Protein AF-R9QTI8-F1 (afdb_monomer_lite)

pLDDT: mean 78.04, std 10.45, range [43.94, 90.0]

Foldseek 3Di:
DFDFDDCVVVVVPDDDDPDPDDDPVVVVVVVVPDPDDDDDDCVVVQQVAFDPPPCFVVQWDDDPNFKIWTARTGDDTGDDDDGIDIDTPVVPD

InterPro domains:
  IPR000477 Reverse transcriptase domain [PF00078] (2-79)
  IPR043128 Reverse transcriptase/Diguanylate cyclase domain [G3DSA:3.30.70.270] (19-46)
  IPR043502 DNA/RNA polymerase superfamily [SSF56672] (1-74)
  IPR053134 RNA-directed DNA polymerase homolog [PTHR24559] (1-75)

Radius of gyration: 18.3 Å; chains: 1; bounding box: 43×30×50 Å

Secondary structure (DSSP, 8-state):
-------HHHHHHS------PPPHHHHHHHHTT-S-------TTGGGGSBPPTTTGGGG-EEETTTEEEEESB---TT----SEEEEEGGG--

Structure (mmCIF, N/CA/C/O backbone):
data_AF-R9QTI8-F1
#
_entry.id   AF-R9QTI8-F1
#
loop_
_atom_site.group_PDB
_atom_site.id
_atom_site.type_symbol
_atom_site.label_atom_id
_atom_site.label_alt_id
_atom_site.label_comp_id
_atom_site.label_asym_id
_atom_site.label_entity_id
_atom_site.label_seq_id
_atom_site.pdbx_PDB_ins_code
_atom_site.Cartn_x
_atom_site.Cartn_y
_atom_site.Cartn_z
_atom_site.occupancy
_atom_site.B_iso_or_equiv
_atom_site.auth_seq_id
_atom_site.auth_comp_id
_atom_site.auth_asym_id
_atom_site.auth_atom_id
_atom_site.pdbx_PDB_model_num
ATOM 1 N N . MET A 1 1 ? 11.016 19.507 0.315 1.00 57.66 1 MET A N 1
ATOM 2 C CA . MET A 1 1 ? 10.787 18.911 -1.023 1.00 57.66 1 MET A CA 1
ATOM 3 C C . MET A 1 1 ? 10.463 17.427 -0.842 1.00 57.66 1 MET A C 1
ATOM 5 O O . MET A 1 1 ? 11.139 16.792 -0.043 1.00 57.66 1 MET A O 1
ATOM 9 N N . ARG A 1 2 ? 9.406 16.888 -1.472 1.00 66.62 2 ARG A N 1
ATOM 10 C CA . ARG A 1 2 ? 9.033 15.458 -1.393 1.00 66.62 2 ARG A CA 1
ATOM 11 C C . ARG A 1 2 ? 9.222 14.815 -2.758 1.00 66.62 2 ARG A C 1
ATOM 13 O O . ARG A 1 2 ? 8.762 15.363 -3.753 1.00 66.62 2 ARG A O 1
ATOM 20 N N . MET A 1 3 ? 9.876 13.661 -2.788 1.00 70.75 3 MET A N 1
ATOM 21 C CA . MET A 1 3 ? 10.019 12.883 -4.007 1.00 70.75 3 MET A CA 1
ATOM 22 C C . MET A 1 3 ? 8.691 12.183 -4.335 1.00 70.75 3 MET A C 1
ATOM 24 O O . MET A 1 3 ? 8.128 11.474 -3.496 1.00 70.75 3 MET A O 1
ATOM 28 N N . CYS A 1 4 ? 8.189 12.399 -5.549 1.00 75.50 4 CYS A N 1
ATOM 29 C CA . CYS A 1 4 ? 6.946 11.820 -6.048 1.00 75.50 4 CYS A CA 1
ATOM 30 C C . CYS A 1 4 ? 7.218 11.152 -7.397 1.00 75.50 4 CYS A C 1
ATOM 32 O O . CYS A 1 4 ? 7.494 11.840 -8.374 1.00 75.50 4 CYS A O 1
ATOM 34 N N . VAL A 1 5 ? 7.133 9.823 -7.441 1.00 77.94 5 VAL A N 1
ATOM 35 C CA . VAL A 1 5 ? 7.223 9.038 -8.680 1.00 77.94 5 VAL A CA 1
ATOM 36 C C . VAL A 1 5 ? 5.805 8.786 -9.200 1.00 77.94 5 VAL A C 1
ATOM 38 O O . VAL A 1 5 ? 4.920 8.405 -8.424 1.00 77.94 5 VAL A O 1
ATOM 41 N N . ASP A 1 6 ? 5.562 9.030 -10.490 1.00 81.56 6 ASP A N 1
ATOM 42 C CA . ASP A 1 6 ? 4.246 8.809 -11.096 1.00 81.56 6 ASP A CA 1
ATOM 43 C C . ASP A 1 6 ? 4.071 7.352 -11.555 1.00 81.56 6 ASP A C 1
ATOM 45 O O . ASP A 1 6 ? 4.472 6.958 -12.646 1.00 81.56 6 ASP A O 1
ATOM 49 N N . TYR A 1 7 ? 3.410 6.549 -10.719 1.00 80.00 7 TYR A N 1
ATOM 50 C CA . TYR A 1 7 ? 3.079 5.152 -11.020 1.00 80.00 7 TYR A CA 1
ATOM 51 C C . TYR A 1 7 ? 1.763 4.967 -11.791 1.00 80.00 7 TYR A C 1
ATOM 53 O O . TYR A 1 7 ? 1.279 3.841 -11.908 1.00 80.00 7 TYR A O 1
ATOM 61 N N . ARG A 1 8 ? 1.116 6.027 -12.298 1.00 85.06 8 ARG A N 1
ATOM 62 C CA . ARG A 1 8 ? -0.185 5.900 -12.988 1.00 85.06 8 ARG A CA 1
ATOM 63 C C . ARG A 1 8 ? -0.126 4.977 -14.202 1.00 85.06 8 ARG A C 1
ATOM 65 O O . ARG A 1 8 ? -1.053 4.195 -14.390 1.00 85.06 8 ARG A O 1
ATOM 72 N N . ALA A 1 9 ? 0.936 5.056 -15.004 1.00 85.56 9 ALA A N 1
ATOM 73 C CA . ALA A 1 9 ? 1.120 4.177 -16.159 1.00 85.56 9 ALA A CA 1
ATOM 74 C C . ALA A 1 9 ? 1.318 2.717 -15.718 1.00 85.56 9 ALA A C 1
ATOM 76 O O . ALA A 1 9 ? 0.603 1.829 -16.178 1.00 85.56 9 ALA A O 1
ATOM 77 N N . LEU A 1 10 ? 2.198 2.488 -14.739 1.00 83.56 10 LEU A N 1
ATOM 78 C CA . LEU A 1 10 ? 2.487 1.157 -14.202 1.00 83.56 10 LEU A CA 1
ATOM 79 C C . LEU A 1 10 ? 1.246 0.493 -13.577 1.00 83.56 10 LEU A C 1
ATOM 81 O O . LEU A 1 10 ? 0.960 -0.677 -13.827 1.00 83.56 10 LEU A O 1
ATOM 85 N N . ASN A 1 11 ? 0.454 1.254 -12.817 1.00 84.19 11 ASN A N 1
ATOM 86 C CA . ASN A 1 11 ? -0.761 0.758 -12.167 1.00 84.19 11 ASN A CA 1
ATOM 87 C C . ASN A 1 11 ? -1.869 0.353 -13.152 1.00 84.19 11 ASN A C 1
ATOM 89 O O . ASN A 1 11 ? -2.758 -0.404 -12.766 1.00 84.19 11 ASN A O 1
ATOM 93 N N . LYS A 1 12 ? -1.847 0.854 -14.396 1.00 87.00 12 LYS A N 1
ATOM 94 C CA . LYS A 1 12 ? -2.798 0.446 -15.444 1.00 87.00 12 LYS A CA 1
ATOM 95 C C . LYS A 1 12 ? -2.442 -0.909 -16.051 1.00 87.00 12 LYS A C 1
ATOM 97 O O . LYS A 1 12 ? -3.347 -1.660 -16.390 1.00 87.00 12 LYS A O 1
ATOM 102 N N . VAL A 1 13 ? -1.149 -1.203 -16.180 1.00 87.19 13 VAL A N 1
ATOM 103 C CA . VAL A 1 13 ? -0.646 -2.455 -16.770 1.00 87.19 13 VAL A CA 1
ATOM 104 C C . VAL A 1 13 ? -0.698 -3.606 -15.759 1.00 87.19 13 VAL A C 1
ATOM 106 O O . VAL A 1 13 ? -0.868 -4.762 -16.136 1.00 87.19 13 VAL A O 1
ATOM 109 N N . ARG A 1 14 ? -0.573 -3.310 -14.459 1.00 81.12 14 ARG A N 1
ATOM 110 C CA . ARG A 1 14 ? -0.533 -4.340 -13.415 1.00 81.12 14 ARG A CA 1
ATOM 111 C C . ARG A 1 14 ? -1.883 -5.041 -13.227 1.00 81.12 14 ARG A C 1
ATOM 113 O O . ARG A 1 14 ? -2.927 -4.396 -13.121 1.00 81.12 14 ARG A O 1
ATOM 120 N N . VAL A 1 15 ? -1.840 -6.362 -13.037 1.00 85.56 15 VAL A N 1
ATOM 121 C CA . VAL A 1 15 ? -2.989 -7.142 -12.557 1.00 85.56 15 VAL A CA 1
ATOM 122 C C . VAL A 1 15 ? -3.426 -6.609 -11.188 1.00 85.56 15 VAL A C 1
ATOM 124 O O . VAL A 1 15 ? -2.632 -6.491 -10.250 1.00 85.56 15 VAL A O 1
ATOM 127 N N . LYS A 1 16 ? -4.704 -6.242 -11.068 1.00 81.94 16 LYS A N 1
ATOM 128 C CA . LYS A 1 16 ? -5.270 -5.746 -9.810 1.00 81.94 16 LYS A CA 1
ATOM 129 C C . LYS A 1 16 ? -5.429 -6.913 -8.836 1.00 81.94 16 LYS A C 1
ATOM 131 O O . LYS A 1 16 ? -6.232 -7.808 -9.083 1.00 81.94 16 LYS A O 1
ATOM 136 N N . ASN A 1 17 ? -4.695 -6.880 -7.725 1.00 79.75 17 ASN A N 1
ATOM 137 C CA . ASN A 1 17 ? -4.903 -7.827 -6.634 1.00 79.75 17 ASN A CA 1
ATOM 138 C C . ASN A 1 17 ? -6.276 -7.557 -5.989 1.00 79.75 17 ASN A C 1
ATOM 140 O O . ASN A 1 17 ? -6.522 -6.449 -5.510 1.00 79.75 17 ASN A O 1
ATOM 144 N N . LYS A 1 18 ? -7.172 -8.548 -6.012 1.00 78.25 18 LYS A N 1
ATOM 145 C CA . LYS A 1 18 ? -8.524 -8.471 -5.437 1.00 78.25 18 LYS A CA 1
ATOM 146 C C . LYS A 1 18 ? -8.537 -9.059 -4.028 1.00 78.25 18 LYS A C 1
ATOM 148 O O . LYS A 1 18 ? -9.275 -10.000 -3.754 1.00 78.25 18 LYS A O 1
ATOM 153 N N . TYR A 1 19 ? -7.711 -8.521 -3.138 1.00 83.81 19 TYR A N 1
ATOM 154 C CA . TYR A 1 19 ? -7.845 -8.874 -1.731 1.00 83.81 19 TYR A CA 1
ATOM 155 C C . TYR A 1 19 ? -9.134 -8.235 -1.191 1.00 83.81 19 TYR A C 1
ATOM 157 O O . TYR A 1 19 ? -9.283 -7.014 -1.324 1.00 83.81 19 TYR A O 1
ATOM 165 N N . PRO A 1 20 ? -10.082 -9.009 -0.632 1.00 83.81 20 PRO A N 1
ATOM 166 C CA . PRO A 1 20 ? -11.305 -8.444 -0.088 1.00 83.81 20 PRO A CA 1
ATOM 167 C C . PRO A 1 20 ? -10.943 -7.611 1.140 1.00 83.81 20 PRO A C 1
ATOM 169 O O . PRO A 1 20 ? -10.538 -8.139 2.175 1.00 83.81 20 PRO A O 1
ATOM 172 N N . VAL A 1 21 ? -11.048 -6.290 1.015 1.00 85.12 21 VAL A N 1
ATOM 173 C CA . VAL A 1 21 ? -10.948 -5.404 2.173 1.00 85.12 21 VAL A CA 1
ATOM 174 C C . VAL A 1 21 ? -12.268 -5.544 2.933 1.00 85.12 21 VAL A C 1
ATOM 176 O O . VAL A 1 21 ? -13.312 -5.253 2.345 1.00 85.12 21 VAL A O 1
ATOM 179 N N . PRO A 1 22 ? -12.255 -6.035 4.184 1.00 86.00 22 PRO A N 1
ATOM 180 C CA . PRO A 1 22 ? -13.482 -6.236 4.943 1.00 86.00 22 PRO A CA 1
ATOM 181 C C . PRO A 1 22 ? -14.198 -4.906 5.173 1.00 86.00 22 PRO A C 1
ATOM 183 O O . PRO A 1 22 ? -13.562 -3.850 5.275 1.00 86.00 22 PRO A O 1
ATOM 186 N N . LEU A 1 23 ? -15.527 -4.963 5.266 1.00 89.75 23 LEU A N 1
ATOM 187 C CA . LEU A 1 23 ? -16.318 -3.791 5.599 1.00 89.75 23 LEU A CA 1
ATOM 188 C C . LEU A 1 23 ? -15.966 -3.330 7.018 1.00 89.75 23 LEU A C 1
ATOM 190 O O . LEU A 1 23 ? -15.704 -4.130 7.917 1.00 89.75 23 LEU A O 1
ATOM 194 N N . VAL A 1 24 ? -15.969 -2.014 7.219 1.00 88.94 24 VAL A N 1
ATOM 195 C CA . VAL A 1 24 ? -15.635 -1.409 8.512 1.00 88.94 24 VAL A CA 1
ATOM 196 C C . VAL A 1 24 ? -16.580 -1.899 9.623 1.00 88.94 24 VAL A C 1
ATOM 198 O O . VAL A 1 24 ? -16.122 -2.130 10.738 1.00 88.94 24 VAL A O 1
ATOM 201 N N . ALA A 1 25 ? -17.861 -2.130 9.314 1.00 89.75 25 ALA A N 1
ATOM 202 C CA . ALA A 1 25 ? -18.839 -2.686 10.254 1.00 89.75 25 ALA A CA 1
ATOM 203 C C . ALA A 1 25 ? -18.446 -4.094 10.743 1.00 89.75 25 ALA A C 1
ATOM 205 O O . ALA A 1 25 ? -18.338 -4.310 11.947 1.00 89.75 25 ALA A O 1
ATOM 206 N N . ASP A 1 26 ? -18.102 -5.007 9.828 1.00 88.94 26 ASP A N 1
ATOM 207 C CA . ASP A 1 26 ? -17.699 -6.383 10.163 1.00 88.94 26 ASP A CA 1
ATOM 208 C C . ASP A 1 26 ? -16.450 -6.434 11.059 1.00 88.94 26 ASP A C 1
ATOM 210 O O . ASP A 1 26 ? -16.287 -7.333 11.889 1.00 88.94 26 ASP A O 1
ATOM 214 N N . LEU A 1 27 ? -15.535 -5.475 10.881 1.00 88.00 27 LEU A N 1
ATOM 215 C CA . LEU A 1 27 ? -14.356 -5.322 11.733 1.00 88.00 27 LEU A CA 1
ATOM 216 C C . LEU A 1 27 ? -14.752 -4.893 13.151 1.00 88.00 27 LEU A C 1
ATOM 218 O O . LEU A 1 27 ? -14.241 -5.463 14.116 1.00 88.00 27 LEU A O 1
ATOM 222 N N . PHE A 1 28 ? -15.659 -3.922 13.283 1.00 87.44 28 PHE A N 1
ATOM 223 C CA . PHE A 1 28 ? -16.120 -3.432 14.583 1.00 87.44 28 PHE A CA 1
ATOM 224 C C . PHE A 1 28 ? -16.963 -4.454 15.344 1.00 87.44 28 PHE A C 1
ATOM 226 O O . PHE A 1 28 ? -16.793 -4.569 16.555 1.00 87.44 28 PHE A O 1
ATOM 233 N N . AS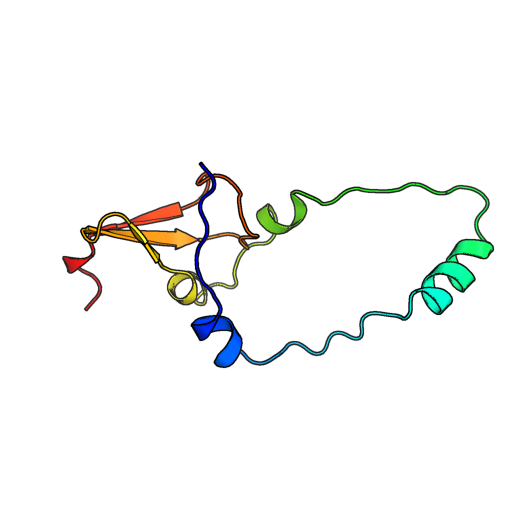P A 1 29 ? -17.773 -5.263 14.663 1.00 89.06 29 ASP A N 1
ATOM 234 C CA . ASP A 1 29 ? -18.541 -6.335 15.307 1.00 89.06 29 ASP A CA 1
ATOM 235 C C . ASP A 1 29 ? -17.623 -7.363 15.978 1.00 89.06 29 ASP A C 1
ATOM 237 O O . ASP A 1 29 ? -17.875 -7.804 17.102 1.00 89.06 29 ASP A O 1
ATOM 241 N N . ARG A 1 30 ? -16.497 -7.702 15.339 1.00 84.31 30 ARG A N 1
ATOM 242 C CA . ARG A 1 30 ? -15.473 -8.580 15.936 1.00 84.31 30 ARG A CA 1
ATOM 243 C C . ARG A 1 30 ? -14.758 -7.911 17.102 1.00 84.31 30 ARG A C 1
ATOM 245 O O . ARG A 1 30 ? -14.428 -8.572 18.083 1.00 84.31 30 ARG A O 1
ATOM 252 N N . LEU A 1 31 ? -14.519 -6.611 16.976 1.00 86.19 31 LEU A N 1
ATOM 253 C CA . LEU A 1 31 ? -13.813 -5.804 17.959 1.00 86.19 31 LEU A CA 1
ATOM 254 C C . LEU A 1 31 ? -14.663 -5.576 19.225 1.00 86.19 31 LEU A C 1
ATOM 256 O O . LEU A 1 31 ? -14.120 -5.574 20.324 1.00 86.19 31 LEU A O 1
ATOM 260 N N . SER A 1 32 ? -15.990 -5.480 19.088 1.00 83.81 32 SER A N 1
ATOM 261 C CA . SER A 1 32 ? -16.946 -5.207 20.177 1.00 83.81 32 SER A CA 1
ATOM 262 C C . SER A 1 32 ? -16.909 -6.212 21.337 1.00 83.81 32 SER A C 1
ATOM 264 O O . SER A 1 32 ? -17.315 -5.887 22.448 1.00 83.81 32 SER A O 1
ATOM 266 N N . LYS A 1 33 ? -16.392 -7.425 21.101 1.00 82.88 33 LYS A N 1
ATOM 267 C CA . LYS A 1 33 ? -16.284 -8.493 22.107 1.00 82.88 33 LYS A CA 1
ATOM 268 C C . LYS A 1 33 ? -15.034 -8.396 22.988 1.00 82.88 33 LYS A C 1
ATOM 270 O O . LYS A 1 33 ? -14.904 -9.177 23.927 1.00 82.88 33 LYS A O 1
ATOM 275 N N . ALA A 1 34 ? -14.095 -7.501 22.680 1.00 86.19 34 ALA A N 1
ATOM 276 C CA . ALA A 1 34 ? -12.849 -7.364 23.428 1.00 86.19 34 ALA A CA 1
ATOM 277 C C . ALA A 1 34 ? -12.915 -6.210 24.441 1.00 86.19 34 ALA A C 1
ATOM 279 O O . ALA A 1 34 ? -13.486 -5.158 24.177 1.00 86.19 34 ALA A O 1
ATOM 280 N N . SER A 1 35 ? -12.294 -6.406 25.607 1.00 86.88 35 SER A N 1
ATOM 281 C CA . SER A 1 35 ? -12.270 -5.418 26.698 1.00 86.88 35 SER A CA 1
ATOM 282 C C . SER A 1 35 ? -11.104 -4.426 26.606 1.00 86.88 35 SER A C 1
ATOM 284 O O . SER A 1 35 ? -11.131 -3.390 27.266 1.00 86.88 35 SER A O 1
ATOM 286 N N . PHE A 1 36 ? -10.065 -4.743 25.827 1.00 88.56 36 PHE A N 1
ATOM 287 C CA . PHE A 1 36 ? -8.856 -3.930 25.696 1.00 88.56 36 PHE A CA 1
ATOM 288 C C . PHE A 1 36 ? -8.448 -3.827 24.228 1.00 88.56 36 PHE A C 1
ATOM 290 O O . PHE A 1 36 ? -8.391 -4.834 23.521 1.00 88.56 36 PHE A O 1
ATOM 297 N N . PHE A 1 37 ? -8.124 -2.610 23.788 1.00 87.12 37 PHE A N 1
ATOM 298 C CA . PHE A 1 37 ? -7.720 -2.321 22.415 1.00 87.12 37 PHE A CA 1
ATOM 299 C C . PHE A 1 37 ? -6.313 -1.745 22.372 1.00 87.12 37 PHE A C 1
ATOM 301 O O . PHE A 1 37 ? -5.990 -0.805 23.096 1.00 87.12 37 PHE A O 1
ATOM 308 N N . THR A 1 38 ? -5.489 -2.268 21.469 1.00 90.00 38 THR A N 1
ATOM 309 C CA . THR A 1 38 ? -4.179 -1.707 21.139 1.00 90.00 38 THR A CA 1
ATOM 310 C C . THR A 1 38 ? -4.135 -1.375 19.654 1.00 90.00 38 THR A C 1
ATOM 312 O O . THR A 1 38 ? -4.623 -2.122 18.807 1.00 90.00 38 THR A O 1
ATOM 315 N N . LYS A 1 39 ? -3.575 -0.210 19.324 1.00 89.25 39 LYS A N 1
ATOM 316 C CA . LYS A 1 39 ? -3.444 0.261 17.945 1.00 89.25 39 LYS A CA 1
ATOM 317 C C . LYS A 1 39 ? -1.975 0.269 17.555 1.00 89.25 39 LYS A C 1
ATOM 319 O O . LYS A 1 39 ? -1.172 0.950 18.183 1.00 89.25 39 LYS A O 1
ATOM 324 N N . LEU A 1 40 ? -1.645 -0.443 16.483 1.00 89.56 40 LEU A N 1
ATOM 325 C CA . LEU A 1 40 ? -0.316 -0.434 15.880 1.00 89.56 40 LEU A CA 1
ATOM 326 C C . LEU A 1 40 ? -0.344 0.473 14.642 1.00 89.56 40 LEU A C 1
ATOM 328 O O . LEU A 1 40 ? -1.115 0.225 13.716 1.00 89.56 40 LEU A O 1
ATOM 332 N N . ASP A 1 41 ? 0.468 1.535 14.618 1.00 86.56 41 ASP A N 1
ATOM 333 C CA . ASP A 1 41 ? 0.642 2.371 13.421 1.00 86.56 41 ASP A CA 1
ATOM 334 C C . ASP A 1 41 ? 1.789 1.813 12.562 1.00 86.56 41 ASP A C 1
ATOM 3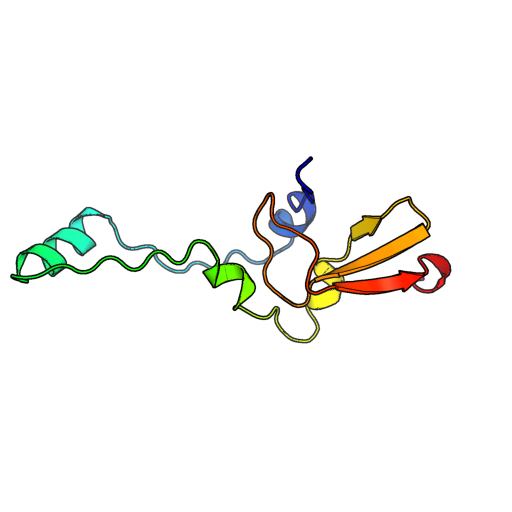36 O O . ASP A 1 41 ? 2.952 1.803 12.967 1.00 86.56 41 ASP A O 1
ATOM 340 N N . LEU A 1 42 ? 1.455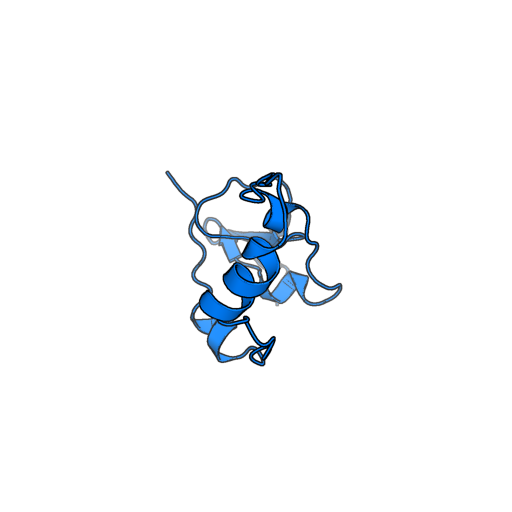 1.353 11.355 1.00 83.06 42 LEU A N 1
ATOM 341 C CA . LEU A 1 42 ?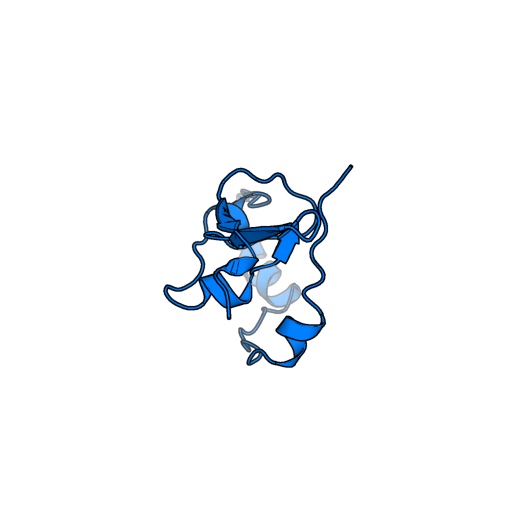 2.398 0.838 10.361 1.00 83.06 42 LEU A CA 1
ATOM 342 C C . LEU A 1 42 ? 2.691 1.865 9.258 1.00 83.06 42 LEU A C 1
ATOM 344 O O . LEU A 1 42 ? 2.921 1.491 8.109 1.00 83.06 42 LEU A O 1
ATOM 348 N N . ARG A 1 43 ? 2.736 3.165 9.577 1.00 81.56 43 ARG A N 1
ATOM 349 C CA . ARG A 1 43 ? 3.071 4.235 8.614 1.00 81.56 43 ARG A CA 1
ATOM 350 C C . ARG A 1 43 ? 4.331 3.961 7.783 1.00 81.56 43 ARG A C 1
ATOM 352 O O . ARG A 1 43 ? 4.380 4.309 6.606 1.00 81.56 43 ARG A O 1
ATOM 359 N N . PHE A 1 44 ? 5.330 3.313 8.382 1.00 78.69 44 PHE A N 1
ATOM 360 C CA . PHE A 1 44 ? 6.578 2.909 7.722 1.00 78.69 44 PHE A CA 1
ATOM 361 C C . PHE A 1 44 ? 6.619 1.421 7.338 1.00 78.69 44 PHE A C 1
ATOM 363 O O . PHE A 1 44 ? 7.644 0.939 6.868 1.00 78.69 44 PHE A O 1
ATOM 370 N N . GLY A 1 45 ? 5.525 0.678 7.523 1.00 81.38 45 GLY A N 1
ATOM 371 C CA . GLY A 1 45 ? 5.451 -0.760 7.256 1.00 81.38 45 GLY A CA 1
ATOM 372 C C . GLY A 1 45 ? 5.722 -1.111 5.795 1.00 81.38 45 GLY A C 1
ATOM 373 O O . GLY A 1 45 ? 6.408 -2.089 5.525 1.00 81.38 45 GLY A O 1
ATOM 374 N N . TYR A 1 46 ? 5.291 -0.262 4.860 1.00 80.31 46 TYR A N 1
ATOM 375 C CA . TYR A 1 46 ? 5.537 -0.452 3.426 1.00 80.31 46 TYR A CA 1
ATOM 376 C C . TYR A 1 46 ? 7.027 -0.523 3.073 1.00 80.31 46 TYR A C 1
ATOM 378 O O . TYR A 1 46 ? 7.420 -1.338 2.249 1.00 80.31 46 TYR A O 1
ATOM 386 N N . TRP A 1 47 ? 7.872 0.234 3.778 1.00 77.44 47 TRP A N 1
ATOM 387 C CA . TRP A 1 47 ? 9.326 0.209 3.587 1.00 77.44 47 TRP A CA 1
ATOM 388 C C . TRP A 1 47 ? 9.982 -1.085 4.064 1.00 77.44 47 TRP A C 1
ATOM 390 O O . TRP A 1 47 ? 11.109 -1.376 3.680 1.00 77.44 47 TRP A O 1
ATOM 400 N N . LYS A 1 48 ? 9.301 -1.857 4.917 1.00 81.75 48 LYS A N 1
ATOM 401 C CA . LYS A 1 48 ? 9.778 -3.174 5.348 1.00 81.75 48 LYS A CA 1
ATOM 402 C C . LYS A 1 48 ? 9.390 -4.279 4.365 1.00 81.75 48 LYS A C 1
ATOM 404 O O . LYS A 1 48 ? 9.960 -5.363 4.437 1.00 81.75 48 LYS A O 1
ATOM 409 N N . VAL A 1 49 ? 8.441 -4.024 3.463 1.00 84.94 49 VAL A N 1
ATOM 410 C CA . VAL A 1 49 ? 8.006 -4.995 2.455 1.00 84.94 49 VAL A CA 1
ATOM 411 C C . VAL A 1 49 ? 8.928 -4.894 1.246 1.00 84.94 49 VAL A C 1
ATOM 413 O O . VAL A 1 49 ? 8.991 -3.853 0.587 1.00 84.94 49 VAL A O 1
ATOM 416 N N . ARG A 1 50 ? 9.645 -5.984 0.958 1.00 84.81 50 ARG A N 1
ATOM 417 C CA . ARG A 1 50 ? 10.478 -6.096 -0.243 1.00 84.81 50 ARG A CA 1
ATOM 418 C C . ARG A 1 50 ? 9.613 -6.239 -1.490 1.00 84.81 50 ARG A C 1
ATOM 420 O O . ARG A 1 50 ? 8.533 -6.830 -1.441 1.00 84.81 50 ARG A O 1
ATOM 427 N N . ILE A 1 51 ? 10.090 -5.671 -2.592 1.00 83.69 51 ILE A N 1
ATOM 428 C CA . ILE A 1 51 ? 9.524 -5.933 -3.916 1.00 83.69 51 ILE A CA 1
ATOM 429 C C . ILE A 1 51 ? 9.880 -7.376 -4.303 1.00 83.69 51 ILE A C 1
ATOM 431 O O . ILE A 1 51 ? 10.879 -7.919 -3.833 1.00 83.69 51 ILE A O 1
ATOM 435 N N . ALA A 1 52 ? 9.014 -8.028 -5.079 1.00 85.25 52 ALA A N 1
ATOM 436 C CA . ALA A 1 52 ? 9.278 -9.379 -5.557 1.00 85.25 52 ALA A CA 1
ATOM 437 C C . ALA A 1 52 ? 10.527 -9.392 -6.453 1.00 85.25 52 ALA A C 1
ATOM 439 O O . ALA A 1 52 ? 10.709 -8.490 -7.275 1.00 85.25 52 ALA A O 1
ATOM 440 N N . GLU A 1 53 ? 11.366 -10.416 -6.305 1.00 82.75 53 GLU A N 1
ATOM 441 C CA . GLU A 1 53 ? 12.567 -10.580 -7.128 1.00 82.75 53 GLU A CA 1
ATOM 442 C C . GLU A 1 53 ? 12.175 -10.611 -8.617 1.00 82.75 53 GLU A C 1
ATOM 444 O O . GLU A 1 53 ? 11.267 -11.340 -9.019 1.00 82.75 53 GLU A O 1
ATOM 449 N N . GLY A 1 54 ? 12.812 -9.761 -9.429 1.00 83.69 54 GLY A N 1
ATOM 450 C CA . GLY A 1 54 ? 12.505 -9.591 -10.857 1.00 83.69 54 GLY A CA 1
ATOM 451 C C . GLY A 1 54 ? 11.462 -8.514 -11.196 1.00 83.69 54 GLY A C 1
ATOM 452 O O . GLY A 1 54 ? 11.392 -8.081 -12.346 1.00 83.69 54 GLY A O 1
ATOM 453 N N . ASP A 1 55 ? 10.700 -8.013 -10.218 1.00 82.62 55 ASP A N 1
ATOM 454 C CA . ASP A 1 55 ? 9.774 -6.881 -10.405 1.00 82.62 55 ASP A CA 1
ATOM 455 C C . ASP A 1 55 ? 10.393 -5.520 -10.036 1.00 82.62 55 ASP A C 1
ATOM 457 O O . ASP A 1 55 ? 9.813 -4.473 -10.332 1.00 82.62 55 ASP A O 1
ATOM 461 N N . GLU A 1 56 ? 11.585 -5.524 -9.440 1.00 81.12 56 GLU A N 1
ATOM 462 C CA . GLU A 1 56 ? 12.399 -4.345 -9.113 1.00 81.12 56 GLU A CA 1
ATOM 463 C C . GLU A 1 56 ? 12.565 -3.363 -10.296 1.00 81.12 56 GLU A C 1
ATOM 465 O O . GLU A 1 56 ? 12.210 -2.185 -10.123 1.00 81.12 56 GLU A O 1
ATOM 470 N N . PRO A 1 57 ? 12.942 -3.799 -11.525 1.00 81.44 57 PRO A N 1
ATOM 471 C CA . PRO A 1 57 ? 13.144 -2.885 -12.655 1.00 81.44 57 PRO A CA 1
ATOM 472 C C . PRO A 1 57 ? 11.846 -2.229 -13.155 1.00 81.44 57 PRO A C 1
ATOM 474 O O . PRO A 1 57 ? 11.866 -1.232 -13.876 1.00 81.44 57 PRO A O 1
ATOM 477 N N . LYS A 1 58 ? 10.670 -2.738 -12.760 1.00 79.75 58 LYS A N 1
ATOM 478 C CA . LYS A 1 58 ? 9.382 -2.102 -13.097 1.00 79.75 58 LYS A CA 1
ATOM 479 C C . LYS A 1 58 ? 9.151 -0.820 -12.300 1.00 79.75 58 LYS A C 1
ATOM 481 O O . LYS A 1 58 ? 8.303 -0.010 -12.671 1.00 79.75 58 LYS A O 1
ATOM 486 N N . THR A 1 59 ? 9.870 -0.646 -11.192 1.00 77.12 59 THR A N 1
ATOM 487 C CA . THR A 1 59 ? 9.785 0.542 -10.332 1.00 77.12 59 THR A CA 1
ATOM 488 C C . THR A 1 59 ? 10.883 1.569 -10.590 1.00 77.12 59 THR A C 1
ATOM 490 O O . THR A 1 59 ? 10.970 2.559 -9.857 1.00 77.12 59 THR A O 1
ATOM 493 N N . THR A 1 60 ? 11.677 1.373 -11.642 1.00 81.62 60 THR A N 1
ATOM 494 C CA . THR A 1 60 ? 12.786 2.249 -12.005 1.00 81.62 60 THR A CA 1
ATOM 495 C C . THR A 1 60 ? 12.305 3.638 -12.419 1.00 81.62 60 THR A C 1
ATOM 497 O O . THR A 1 60 ? 11.305 3.793 -13.123 1.00 81.62 60 THR A O 1
ATOM 500 N N . TYR A 1 61 ? 13.027 4.674 -11.992 1.00 77.25 61 TYR A N 1
ATOM 501 C CA . TYR A 1 61 ? 12.766 6.056 -12.395 1.00 77.25 61 TYR A CA 1
ATOM 502 C C . TYR A 1 61 ? 14.049 6.785 -12.805 1.00 77.25 61 TYR A C 1
ATOM 504 O O . TYR A 1 61 ? 15.147 6.493 -12.326 1.00 77.25 61 TYR A O 1
ATOM 512 N N . PHE A 1 62 ? 13.890 7.780 -13.681 1.00 78.31 62 PHE A N 1
ATOM 513 C CA . PHE A 1 62 ? 14.981 8.641 -14.125 1.00 78.31 62 PHE A CA 1
ATOM 514 C C . PHE A 1 62 ? 15.234 9.768 -13.126 1.00 78.31 62 PHE A C 1
ATOM 516 O O . PHE A 1 62 ? 14.330 10.510 -12.742 1.00 78.31 62 PHE A O 1
ATOM 523 N N . CYS A 1 63 ? 16.496 9.936 -12.756 1.00 73.38 63 CYS A N 1
ATOM 524 C CA . CYS A 1 63 ? 16.993 11.021 -11.932 1.00 73.38 63 CYS A CA 1
ATOM 525 C C . CYS A 1 63 ? 17.964 11.864 -12.764 1.00 73.38 63 CYS A C 1
ATOM 527 O O . CYS A 1 63 ? 18.969 11.360 -13.272 1.00 73.38 63 CYS A O 1
ATOM 529 N N . TYR A 1 64 ? 17.633 13.146 -12.940 1.00 71.06 64 TYR A N 1
ATOM 530 C CA . TYR A 1 64 ? 18.420 14.103 -13.729 1.00 71.06 64 TYR A CA 1
ATOM 531 C C . TYR A 1 64 ? 18.803 13.608 -15.139 1.00 71.06 64 TYR A C 1
ATOM 533 O O . TYR A 1 64 ? 19.861 13.966 -15.640 1.00 71.06 64 TYR A O 1
ATOM 541 N N . GLN A 1 65 ? 17.974 12.758 -15.765 1.00 69.06 65 GLN A N 1
ATOM 542 C CA . GLN A 1 65 ? 18.145 12.220 -17.131 1.00 69.06 65 GLN A CA 1
ATOM 543 C C . GLN A 1 65 ? 19.428 11.399 -17.396 1.00 69.06 65 GLN A C 1
ATOM 545 O O . GLN A 1 65 ? 19.615 10.899 -18.500 1.00 69.06 65 GLN A O 1
ATOM 550 N N . ILE A 1 66 ? 20.293 11.218 -16.396 1.00 73.50 66 ILE A N 1
ATOM 551 C CA . ILE A 1 66 ? 21.594 10.539 -16.528 1.00 73.50 66 ILE A CA 1
ATOM 552 C C . ILE A 1 66 ? 21.636 9.261 -15.686 1.00 73.50 66 ILE A C 1
ATOM 554 O O . ILE A 1 66 ? 22.351 8.314 -16.018 1.00 73.50 66 ILE A O 1
ATOM 558 N N . TRP A 1 67 ? 20.860 9.218 -14.603 1.00 77.12 67 TRP A N 1
ATOM 559 C CA . TRP A 1 67 ? 20.882 8.130 -13.634 1.00 77.12 67 TRP A CA 1
ATOM 560 C C . TRP A 1 67 ? 19.520 7.458 -13.541 1.00 77.12 67 TRP A C 1
ATOM 562 O O . TRP A 1 67 ? 18.490 8.128 -13.480 1.00 77.12 67 TRP A O 1
ATOM 572 N N . LEU A 1 68 ? 19.534 6.135 -13.488 1.00 82.00 68 LEU A N 1
ATOM 573 C CA . LEU A 1 68 ? 18.385 5.303 -13.173 1.00 82.00 68 LEU A CA 1
ATOM 574 C C . LEU A 1 68 ? 18.513 4.815 -11.738 1.00 82.00 68 LEU A C 1
ATOM 576 O O . LEU A 1 68 ? 19.606 4.484 -11.273 1.00 82.00 68 LEU A O 1
ATOM 580 N N . TYR A 1 69 ? 17.387 4.800 -11.041 1.00 80.31 69 TYR A N 1
ATOM 581 C CA . TYR A 1 69 ? 17.305 4.301 -9.680 1.00 80.31 69 TYR A CA 1
ATOM 582 C C . TYR A 1 69 ? 16.172 3.296 -9.564 1.00 80.31 69 TYR A C 1
ATOM 584 O O . TYR A 1 69 ? 15.064 3.564 -10.031 1.00 80.31 69 TYR A O 1
ATOM 592 N N . GLU A 1 70 ? 16.457 2.176 -8.910 1.00 81.19 70 GLU A N 1
ATOM 593 C CA . GLU A 1 70 ? 15.501 1.090 -8.680 1.00 81.19 70 GLU A CA 1
ATOM 594 C C . GLU A 1 70 ? 15.184 0.972 -7.196 1.00 81.19 70 GLU A C 1
ATOM 596 O O . GLU A 1 70 ? 16.078 1.104 -6.353 1.00 81.19 70 GLU A O 1
ATOM 601 N N . PHE A 1 71 ? 13.915 0.718 -6.873 1.00 79.38 71 PHE A N 1
ATOM 602 C CA . PHE A 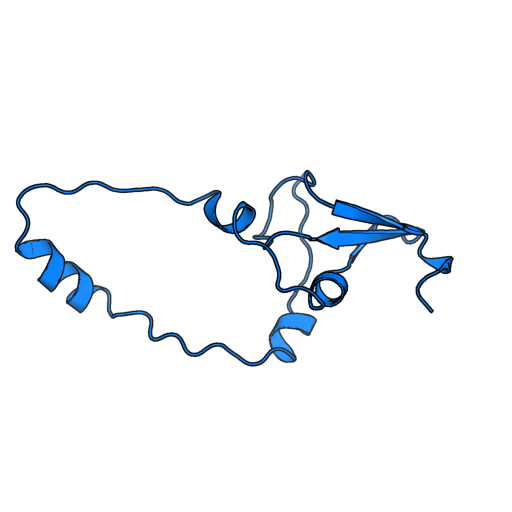1 71 ? 13.492 0.469 -5.501 1.00 79.38 71 PHE A CA 1
ATOM 603 C C . PHE A 1 71 ? 13.579 -1.022 -5.179 1.00 79.38 71 PHE A C 1
ATOM 605 O O . PHE A 1 71 ? 13.078 -1.854 -5.925 1.00 79.38 71 PHE A O 1
ATOM 612 N N . LEU A 1 72 ? 14.144 -1.339 -4.012 1.00 81.31 72 LEU A N 1
ATOM 613 C CA . LEU A 1 72 ? 14.160 -2.700 -3.449 1.00 81.31 72 LEU A CA 1
ATOM 614 C C . LEU A 1 72 ? 12.956 -2.970 -2.528 1.00 81.31 72 LEU A C 1
ATOM 616 O O . LEU A 1 72 ? 12.636 -4.107 -2.180 1.00 81.31 72 LEU A O 1
ATOM 620 N N . VAL A 1 73 ? 12.289 -1.904 -2.086 1.00 82.12 73 VAL A N 1
ATOM 621 C CA . VAL A 1 73 ? 11.181 -1.939 -1.124 1.00 82.12 73 VAL A CA 1
ATOM 622 C C . VAL A 1 73 ? 9.991 -1.149 -1.644 1.00 82.12 73 VAL A C 1
ATOM 624 O O . VAL A 1 73 ? 10.140 -0.228 -2.448 1.00 82.12 73 VAL A O 1
ATOM 627 N N . MET A 1 74 ? 8.793 -1.493 -1.178 1.00 81.25 74 MET A N 1
ATOM 628 C CA . MET A 1 74 ? 7.566 -0.876 -1.668 1.00 81.25 74 MET A CA 1
ATOM 629 C C . MET A 1 74 ? 7.488 0.612 -1.287 1.00 81.25 74 MET A C 1
ATOM 631 O O . MET A 1 74 ? 7.406 0.975 -0.111 1.00 81.25 74 MET A O 1
ATOM 635 N N . LEU A 1 75 ? 7.460 1.485 -2.299 1.00 71.50 75 LEU A N 1
ATOM 636 C CA . LEU A 1 75 ? 7.371 2.930 -2.101 1.00 71.50 75 LEU A CA 1
ATOM 637 C C . LEU A 1 75 ? 5.919 3.398 -1.925 1.00 71.50 75 LEU A C 1
ATOM 639 O O . LEU A 1 75 ? 5.036 3.074 -2.719 1.00 71.50 75 LEU A O 1
ATOM 643 N N . ILE A 1 76 ? 5.699 4.275 -0.944 1.00 67.81 76 ILE A N 1
ATOM 644 C CA . ILE A 1 76 ? 4.510 5.131 -0.862 1.00 67.81 76 ILE A CA 1
ATOM 645 C C . ILE A 1 76 ? 4.916 6.598 -0.990 1.00 67.81 76 ILE A C 1
ATOM 647 O O . ILE A 1 76 ? 5.982 7.004 -0.528 1.00 67.81 76 ILE A O 1
ATOM 651 N N . ARG A 1 77 ? 4.041 7.385 -1.634 1.00 57.50 77 ARG A N 1
ATOM 652 C CA . ARG A 1 77 ? 4.200 8.819 -1.925 1.00 57.50 77 ARG A CA 1
ATOM 653 C C . ARG A 1 77 ? 4.902 9.579 -0.786 1.00 57.50 77 ARG A C 1
ATOM 655 O O . ARG A 1 77 ? 4.378 9.656 0.322 1.00 57.50 77 ARG A O 1
ATOM 662 N N . GLY A 1 78 ? 6.026 10.229 -1.106 1.00 52.16 78 GLY A N 1
ATOM 663 C CA . GLY A 1 78 ? 6.612 11.292 -0.285 1.00 52.16 78 GLY A CA 1
ATOM 664 C C . GLY A 1 78 ? 7.587 10.875 0.820 1.00 52.16 78 GLY A C 1
ATOM 665 O O . GLY A 1 78 ? 7.632 11.556 1.842 1.00 52.16 78 GLY A O 1
ATOM 666 N N . GLN A 1 79 ? 8.368 9.809 0.636 1.00 53.34 79 GLN A N 1
ATOM 667 C CA . GLN A 1 79 ? 9.330 9.296 1.627 1.00 53.34 79 GLN A CA 1
ATOM 668 C C . GLN A 1 79 ? 10.760 9.186 1.030 1.00 53.34 79 GLN A C 1
ATOM 670 O O . GLN A 1 79 ? 10.918 9.135 -0.188 1.00 53.34 79 GLN A O 1
ATOM 675 N N . SER A 1 80 ? 11.796 9.245 1.882 1.00 51.06 80 SER A N 1
ATOM 676 C CA . SER A 1 80 ? 13.206 9.531 1.518 1.00 51.06 80 SER A CA 1
ATOM 677 C C . SER A 1 80 ? 14.020 8.320 1.001 1.00 51.06 80 SER A C 1
ATOM 679 O O . SER A 1 80 ? 13.856 7.201 1.478 1.00 51.06 80 SER A O 1
ATOM 681 N N . MET A 1 81 ? 14.936 8.573 0.054 1.00 56.19 81 MET A N 1
ATOM 682 C CA . MET A 1 81 ? 15.729 7.648 -0.788 1.00 56.19 81 MET A CA 1
ATOM 683 C C . MET A 1 81 ? 16.799 6.795 -0.055 1.00 56.19 81 MET A C 1
ATOM 685 O O . MET A 1 81 ? 17.987 6.910 -0.350 1.00 56.19 81 MET A O 1
ATOM 689 N N . ARG A 1 82 ? 16.443 5.944 0.917 1.00 55.62 82 ARG A N 1
ATOM 690 C CA . ARG A 1 82 ? 17.462 5.177 1.679 1.00 55.62 82 ARG A CA 1
ATOM 691 C C . ARG A 1 82 ? 17.879 3.818 1.097 1.00 55.62 82 ARG A C 1
ATOM 693 O O . ARG A 1 82 ? 18.940 3.339 1.471 1.00 55.62 82 ARG A O 1
ATOM 700 N N . LEU A 1 83 ? 17.079 3.200 0.225 1.00 62.41 83 LEU A N 1
ATOM 701 C CA . LEU A 1 83 ? 17.325 1.850 -0.314 1.00 62.41 83 LEU A CA 1
ATOM 702 C C . LEU A 1 83 ? 17.110 1.832 -1.830 1.00 62.41 83 LEU A C 1
ATOM 704 O O . LEU A 1 83 ? 16.021 1.505 -2.302 1.00 62.41 83 LEU A O 1
ATOM 708 N N . LEU A 1 84 ? 18.138 2.246 -2.571 1.00 70.69 84 LEU A N 1
ATOM 709 C CA . LEU A 1 84 ? 18.110 2.330 -4.027 1.00 70.69 84 LEU A CA 1
ATOM 710 C C . LEU A 1 84 ? 19.395 1.788 -4.638 1.00 70.69 84 LEU A C 1
ATOM 712 O O . LEU A 1 84 ? 20.486 2.136 -4.182 1.00 70.69 84 LEU A O 1
ATOM 716 N N . ASN A 1 85 ? 19.255 1.048 -5.733 1.00 75.62 85 ASN A N 1
ATOM 717 C CA . ASN A 1 85 ? 20.374 0.735 -6.615 1.00 75.62 85 ASN A CA 1
ATOM 718 C C . ASN A 1 85 ? 20.497 1.830 -7.680 1.00 75.62 85 ASN A C 1
ATOM 720 O O . ASN A 1 85 ? 19.489 2.272 -8.231 1.00 75.62 85 ASN A O 1
ATOM 724 N N . LYS A 1 86 ? 21.722 2.302 -7.937 1.00 79.12 86 LYS A N 1
ATOM 725 C CA 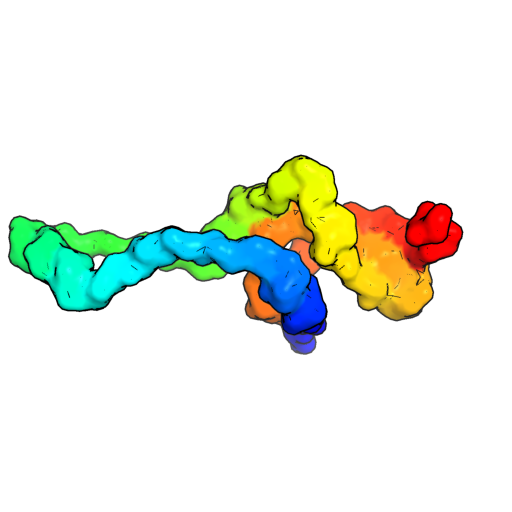. LYS A 1 86 ? 22.019 3.384 -8.885 1.00 79.12 86 LYS A CA 1
ATOM 726 C C . LYS A 1 86 ? 22.674 2.812 -10.138 1.00 79.12 86 LYS A C 1
ATOM 728 O O . LYS A 1 86 ? 23.729 2.194 -10.040 1.00 79.12 86 LYS A O 1
ATOM 733 N N . PHE A 1 87 ? 22.113 3.124 -11.302 1.00 78.19 87 PHE A N 1
ATOM 734 C CA . PHE A 1 87 ? 22.617 2.685 -12.602 1.00 78.19 87 PHE A CA 1
ATOM 735 C C . PHE A 1 87 ? 22.817 3.874 -13.555 1.00 78.19 87 PHE A C 1
ATOM 737 O O . PHE A 1 87 ? 22.043 4.836 -13.514 1.00 78.19 87 PHE A O 1
ATOM 744 N N . PRO A 1 88 ? 23.845 3.863 -14.421 1.00 73.50 88 PRO A N 1
ATOM 745 C CA . PRO A 1 88 ? 23.975 4.849 -15.490 1.00 73.50 88 PRO A CA 1
ATOM 746 C C . PRO A 1 88 ? 22.941 4.582 -16.596 1.00 73.50 88 PRO A C 1
ATOM 748 O O . PRO A 1 88 ? 22.850 3.471 -17.112 1.00 73.50 88 PRO A O 1
ATOM 751 N N . ALA A 1 89 ? 22.197 5.610 -17.018 1.00 66.56 89 ALA A N 1
ATOM 752 C CA . ALA A 1 89 ? 21.110 5.479 -17.999 1.00 66.56 89 ALA A CA 1
ATOM 753 C C . ALA A 1 89 ? 21.562 4.969 -19.384 1.00 66.56 89 ALA A C 1
ATOM 755 O O . ALA A 1 89 ? 20.747 4.464 -20.147 1.00 66.56 89 ALA A O 1
ATOM 756 N N . LYS A 1 90 ? 22.861 5.062 -19.705 1.00 61.09 90 LYS A N 1
ATOM 757 C CA . LYS A 1 90 ? 23.440 4.576 -20.971 1.00 61.09 90 LYS A CA 1
ATOM 758 C C . LYS A 1 90 ? 23.534 3.047 -21.080 1.00 61.09 90 LYS A C 1
ATOM 760 O O . LYS A 1 90 ? 23.764 2.562 -22.178 1.00 61.09 90 LYS A O 1
ATOM 765 N N . LEU A 1 91 ? 23.398 2.307 -19.976 1.00 55.53 91 LEU A N 1
ATOM 766 C CA . LEU A 1 91 ? 23.522 0.841 -19.949 1.00 55.53 91 LEU A CA 1
ATOM 767 C C . LEU A 1 91 ? 22.177 0.092 -20.017 1.00 55.53 91 LEU A C 1
ATOM 769 O O . LEU A 1 91 ? 22.180 -1.130 -19.971 1.00 55.53 91 LEU A O 1
ATOM 773 N N . ALA A 1 92 ? 21.046 0.800 -20.079 1.00 54.31 92 ALA A N 1
ATOM 774 C CA . ALA A 1 92 ? 19.706 0.218 -19.939 1.00 54.31 92 ALA A CA 1
ATOM 775 C C . ALA A 1 92 ? 18.944 0.028 -21.273 1.00 54.31 92 ALA A C 1
ATOM 777 O O . ALA A 1 92 ? 17.713 0.033 -21.265 1.00 54.31 92 ALA A O 1
ATOM 778 N N . LEU A 1 93 ? 19.664 -0.096 -22.399 1.00 43.94 93 LEU A N 1
ATOM 779 C CA . LEU A 1 93 ? 19.116 -0.442 -23.722 1.00 43.94 93 LEU A CA 1
ATOM 780 C C . LEU A 1 93 ? 19.393 -1.905 -24.065 1.00 43.94 93 LEU A C 1
ATOM 782 O O . LEU A 1 93 ? 20.553 -2.327 -23.862 1.00 43.94 93 LEU A O 1
#

Sequence (93 aa):
MRMCVDYRALNKVRVKNKYPVPLVADLFDRLSKASFFTKLDLRFGYWKVRIAEGDEPKTTYFCYQIWLYEFLVMLIRGQSMRLLNKFPAKLAL

Organism: Raphanus sativus (NCBI:txid3726)